Protein AF-A0AAE9PYQ6-F1 (afdb_monomer)

Secondary structure (DSSP, 8-state):
-PPS----SSS--S-------SSHHHHHHHHHSHHHHHHHHHHHHT-----------

Mean predicted aligned error: 3.49 Å

Sequence (57 aa):
MYGAYQVLEGPAIEGLAILEFPTFEEAQAWYFSPAYQKALKHRLRGGRYRGVIVDSL

pLDDT: mean 93.31, std 8.24, range [53.72, 98.56]

Structure (mmCIF, N/CA/C/O backbone):
data_AF-A0AAE9PYQ6-F1
#
_entry.id   AF-A0AAE9PYQ6-F1
#
loop_
_atom_site.group_PDB
_atom_site.id
_atom_site.type_symbol
_atom_site.label_atom_id
_atom_site.label_alt_id
_atom_site.label_comp_id
_atom_site.label_asym_id
_atom_site.label_entity_id
_atom_site.label_seq_id
_atom_site.pdbx_PDB_ins_code
_atom_site.Cartn_x
_atom_site.Cartn_y
_atom_site.Cartn_z
_atom_site.occupancy
_atom_site.B_iso_or_equiv
_atom_site.auth_seq_id
_atom_site.auth_comp_id
_atom_site.auth_asym_id
_atom_site.auth_atom_id
_atom_site.pdbx_PDB_model_num
ATOM 1 N N . MET A 1 1 ? 11.953 -14.061 -0.678 1.00 53.72 1 MET A N 1
ATOM 2 C CA . MET A 1 1 ? 11.367 -14.809 -1.809 1.00 53.72 1 MET A CA 1
ATOM 3 C C . MET A 1 1 ? 9.874 -14.562 -1.751 1.00 53.72 1 MET A C 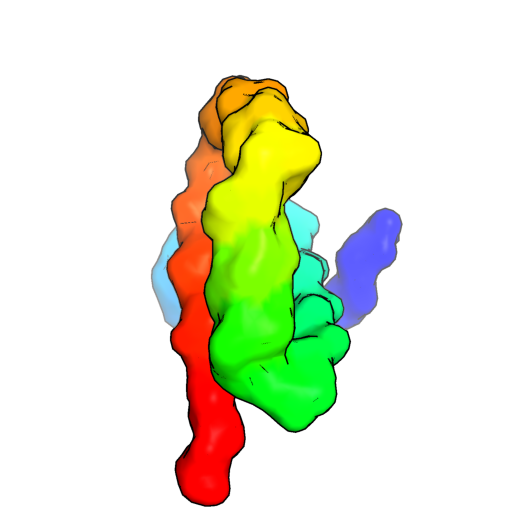1
ATOM 5 O O . MET A 1 1 ? 9.296 -14.800 -0.699 1.00 53.72 1 MET A O 1
ATOM 9 N N . TYR A 1 2 ? 9.287 -13.964 -2.785 1.00 68.12 2 TYR A N 1
ATOM 10 C CA . TYR A 1 2 ? 7.838 -13.764 -2.831 1.00 68.12 2 TYR A CA 1
ATOM 11 C C . TYR A 1 2 ? 7.147 -15.119 -3.049 1.00 68.12 2 TYR A C 1
ATOM 13 O O . TYR A 1 2 ? 7.761 -16.026 -3.614 1.00 68.12 2 TYR A O 1
ATOM 21 N N . GLY A 1 3 ? 5.907 -15.269 -2.574 1.00 79.25 3 GLY A N 1
ATOM 22 C CA . GLY A 1 3 ? 5.079 -16.432 -2.913 1.00 79.25 3 GLY A CA 1
ATOM 23 C C . GLY A 1 3 ? 4.828 -16.516 -4.423 1.00 79.25 3 GLY A C 1
ATOM 24 O O . GLY A 1 3 ? 5.193 -15.606 -5.167 1.00 79.25 3 GLY A O 1
ATOM 25 N N . ALA A 1 4 ? 4.209 -17.598 -4.894 1.00 8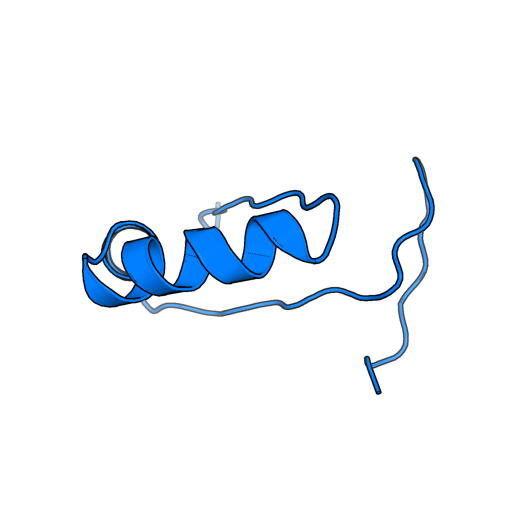9.69 4 ALA A N 1
ATOM 26 C CA . ALA A 1 4 ? 3.853 -17.714 -6.306 1.00 89.69 4 ALA A CA 1
ATOM 27 C C . ALA A 1 4 ? 2.921 -16.559 -6.725 1.00 89.69 4 ALA A C 1
ATOM 29 O O . ALA A 1 4 ? 1.897 -16.323 -6.087 1.00 89.69 4 ALA A O 1
ATOM 30 N N . TYR A 1 5 ? 3.276 -15.845 -7.794 1.00 91.56 5 TYR A N 1
ATOM 31 C CA . TYR A 1 5 ? 2.441 -14.819 -8.415 1.00 91.56 5 TYR A CA 1
ATOM 32 C C . TYR A 1 5 ? 2.559 -14.904 -9.937 1.00 91.56 5 TYR A C 1
ATOM 34 O O . TYR A 1 5 ? 3.554 -15.392 -10.471 1.00 91.56 5 TYR A O 1
ATOM 42 N N . GLN A 1 6 ? 1.543 -14.400 -10.634 1.00 94.38 6 GLN A N 1
ATOM 43 C CA . GLN A 1 6 ? 1.523 -14.300 -12.087 1.00 94.38 6 GLN A CA 1
ATOM 44 C C . GLN A 1 6 ? 1.078 -12.893 -12.481 1.00 94.38 6 GLN A C 1
ATOM 46 O O . GLN A 1 6 ? 0.048 -12.406 -12.017 1.00 94.38 6 GLN A O 1
ATOM 51 N N . VAL A 1 7 ? 1.849 -12.244 -13.350 1.00 95.31 7 VAL A N 1
ATOM 52 C CA . VAL A 1 7 ? 1.417 -11.007 -14.007 1.00 95.31 7 VAL A CA 1
ATOM 53 C C . VAL A 1 7 ? 0.560 -11.408 -15.203 1.00 95.31 7 VAL A C 1
ATOM 55 O O . VAL A 1 7 ? 1.074 -11.996 -16.151 1.00 95.31 7 VAL A O 1
ATOM 58 N N . LEU A 1 8 ? -0.745 -11.143 -15.129 1.00 96.94 8 LEU A N 1
ATOM 59 C CA . LEU A 1 8 ? -1.682 -11.430 -16.222 1.00 96.94 8 LEU A CA 1
ATOM 60 C C . LEU A 1 8 ? -1.609 -10.35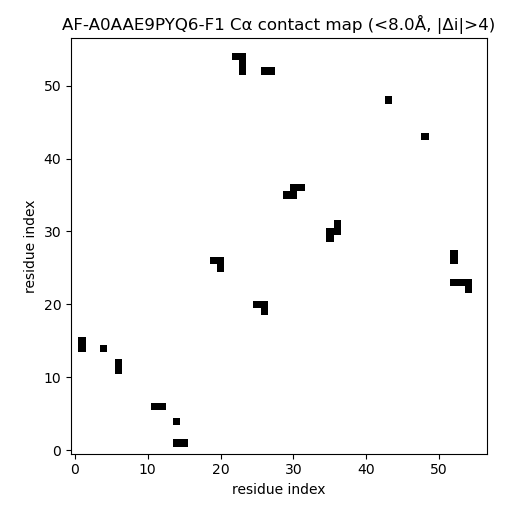8 -17.316 1.00 96.94 8 LEU A C 1
ATOM 62 O O . LEU A 1 8 ? -1.593 -10.684 -18.498 1.00 96.94 8 LEU A O 1
ATOM 66 N N . GLU A 1 9 ? -1.510 -9.087 -16.918 1.00 96.19 9 GLU A N 1
ATOM 67 C CA . GLU A 1 9 ? -1.444 -7.934 -17.817 1.00 96.19 9 GLU A CA 1
ATOM 68 C C . GLU A 1 9 ? -0.533 -6.835 -17.243 1.00 96.19 9 GLU A C 1
ATOM 70 O O . GLU A 1 9 ? -0.448 -6.644 -16.026 1.00 96.19 9 GLU A O 1
ATOM 75 N N . GLY A 1 10 ? 0.118 -6.072 -18.128 1.00 94.00 10 GLY A N 1
ATOM 76 C CA . GLY A 1 10 ? 1.014 -4.967 -17.769 1.00 94.00 10 GLY A CA 1
ATOM 77 C C . GLY A 1 10 ? 2.491 -5.364 -17.587 1.00 94.00 10 GLY A C 1
ATOM 78 O O . GLY A 1 10 ? 2.883 -6.485 -17.908 1.00 94.00 10 GLY A O 1
ATOM 79 N N . PRO A 1 11 ? 3.348 -4.426 -17.131 1.00 94.44 11 PRO A N 1
ATOM 80 C CA . PRO A 1 11 ? 4.778 -4.676 -16.953 1.00 94.44 11 PRO A CA 1
ATOM 81 C C . PRO A 1 11 ? 5.071 -5.740 -15.889 1.00 94.44 11 PRO A C 1
ATOM 83 O O . PRO A 1 11 ? 4.359 -5.840 -14.890 1.00 94.44 11 PRO A O 1
ATOM 86 N N . ALA A 1 12 ? 6.173 -6.471 -16.067 1.00 93.50 12 ALA A N 1
ATOM 87 C CA . ALA A 1 12 ? 6.667 -7.411 -15.066 1.00 93.50 12 ALA A CA 1
ATOM 88 C C . ALA A 1 12 ? 6.986 -6.709 -13.732 1.00 93.50 12 ALA A C 1
ATOM 90 O O . ALA A 1 12 ? 7.443 -5.563 -13.706 1.00 93.50 12 ALA A O 1
ATOM 91 N N . ILE A 1 13 ? 6.775 -7.427 -12.630 1.00 93.50 13 ILE A N 1
ATOM 92 C CA . ILE A 1 13 ? 7.180 -7.023 -11.281 1.00 93.50 13 ILE A CA 1
ATOM 93 C C . ILE A 1 13 ? 8.171 -8.043 -10.731 1.00 93.50 13 ILE A C 1
ATOM 95 O O . ILE A 1 13 ? 8.135 -9.206 -11.117 1.00 93.50 13 ILE A O 1
ATOM 99 N N . GLU A 1 14 ? 9.034 -7.612 -9.816 1.00 91.81 14 GLU A N 1
ATOM 100 C CA . GLU A 1 14 ? 9.946 -8.510 -9.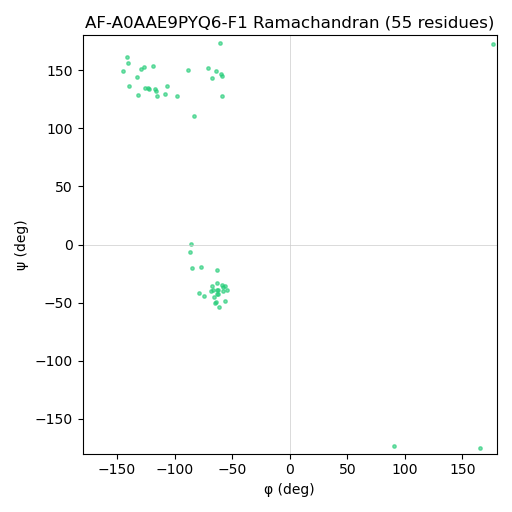089 1.00 91.81 14 GLU A CA 1
ATOM 101 C C . GLU A 1 14 ? 9.269 -9.133 -7.857 1.00 91.81 14 GLU A C 1
ATOM 103 O O . GLU A 1 14 ? 9.675 -10.195 -7.377 1.00 91.81 14 GLU A O 1
ATOM 108 N N . GLY A 1 15 ? 8.192 -8.504 -7.375 1.00 91.00 15 GLY A N 1
ATOM 109 C CA . GLY A 1 15 ? 7.368 -9.014 -6.291 1.00 91.00 15 GLY A CA 1
ATOM 110 C C . GLY A 1 15 ? 6.242 -8.083 -5.864 1.00 91.00 15 GLY A C 1
ATOM 111 O O . GLY A 1 15 ? 6.150 -6.936 -6.304 1.00 91.00 15 GLY A O 1
ATOM 112 N N . LEU A 1 16 ? 5.395 -8.601 -4.976 1.00 92.00 16 LEU A N 1
ATOM 113 C CA . LEU A 1 16 ? 4.220 -7.929 -4.430 1.00 92.00 16 LEU A CA 1
ATOM 114 C C . LEU A 1 16 ? 4.194 -8.081 -2.904 1.00 92.00 16 LEU A C 1
ATOM 116 O O . LEU A 1 16 ? 4.554 -9.131 -2.373 1.00 92.00 16 LEU A O 1
ATOM 120 N N . ALA A 1 17 ? 3.738 -7.041 -2.209 1.00 92.44 17 ALA A N 1
ATOM 121 C CA . ALA A 1 17 ? 3.384 -7.099 -0.796 1.00 92.44 17 ALA A CA 1
ATOM 122 C C . ALA A 1 17 ? 1.882 -6.826 -0.648 1.00 92.44 17 ALA A C 1
ATOM 124 O O . ALA A 1 17 ? 1.381 -5.864 -1.230 1.00 92.44 17 ALA A O 1
ATOM 125 N N . ILE A 1 18 ? 1.192 -7.659 0.130 1.00 93.00 18 ILE A N 1
ATOM 126 C CA . ILE A 1 18 ? -0.213 -7.483 0.513 1.00 93.00 18 ILE A CA 1
ATOM 127 C C . ILE A 1 18 ? -0.230 -7.281 2.026 1.00 93.00 18 ILE A C 1
ATOM 129 O O . ILE A 1 18 ? 0.393 -8.051 2.756 1.00 93.00 18 ILE A O 1
ATOM 133 N N . LEU A 1 19 ? -0.883 -6.212 2.474 1.00 95.00 19 LEU A N 1
ATOM 134 C CA . LEU A 1 19 ? 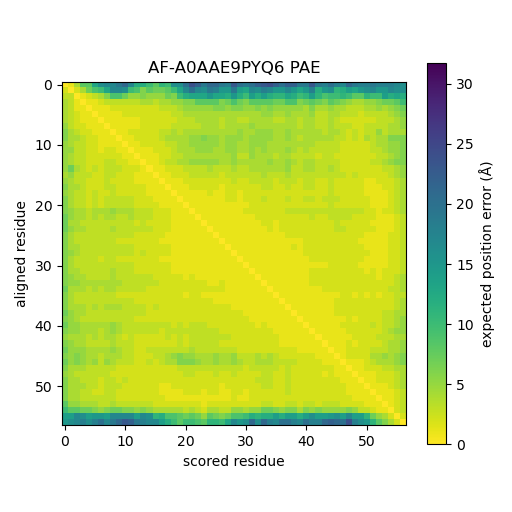-1.046 -5.878 3.883 1.00 95.00 19 LEU A CA 1
ATOM 135 C C . LEU A 1 19 ? -2.543 -5.787 4.167 1.00 95.00 19 LEU A C 1
ATOM 137 O O . LEU A 1 19 ? -3.268 -5.156 3.400 1.00 95.00 19 LEU A O 1
ATOM 141 N N . GLU A 1 20 ? -2.973 -6.402 5.260 1.00 95.56 20 GLU A N 1
ATOM 142 C CA . GLU A 1 20 ? -4.351 -6.363 5.742 1.00 95.56 20 GLU A CA 1
ATOM 143 C C . GLU A 1 20 ? -4.426 -5.460 6.975 1.00 95.56 20 GLU A C 1
ATOM 145 O O . GLU A 1 20 ? -3.554 -5.515 7.847 1.00 95.56 20 GLU A O 1
ATOM 150 N N . PHE A 1 21 ? -5.453 -4.615 7.021 1.00 96.50 21 PHE A N 1
ATOM 151 C CA . PHE A 1 21 ? -5.730 -3.704 8.126 1.00 96.50 21 PHE A CA 1
ATOM 152 C C . PHE A 1 21 ? -7.189 -3.872 8.564 1.00 96.50 21 PHE A C 1
ATOM 154 O O . PHE A 1 21 ? -8.024 -4.197 7.720 1.00 96.50 21 PHE A O 1
ATOM 161 N N . PRO A 1 22 ? -7.514 -3.618 9.844 1.00 96.31 22 PRO A N 1
ATOM 162 C CA . PRO A 1 22 ? -8.890 -3.684 10.338 1.00 96.31 22 PRO A CA 1
ATOM 163 C C . PRO A 1 22 ? -9.859 -2.737 9.622 1.00 96.31 22 PRO A C 1
ATOM 165 O O . PRO A 1 22 ? -11.027 -3.076 9.457 1.00 96.31 22 PRO A O 1
ATOM 168 N N . THR A 1 23 ? -9.385 -1.555 9.213 1.00 96.56 23 THR A N 1
ATOM 169 C CA . THR A 1 23 ? -10.183 -0.550 8.499 1.00 96.56 23 THR A CA 1
ATOM 170 C C . THR A 1 23 ? -9.370 0.146 7.411 1.00 96.56 23 THR A C 1
ATOM 172 O O . THR A 1 23 ? -8.131 0.161 7.428 1.00 96.56 23 THR A O 1
ATOM 175 N N . PHE A 1 24 ? -10.075 0.780 6.474 1.00 97.12 24 PHE A N 1
ATOM 176 C CA . PHE A 1 24 ? -9.461 1.599 5.436 1.00 97.12 24 PHE A CA 1
ATOM 177 C C . PHE A 1 24 ? -8.700 2.797 6.028 1.00 97.12 24 PHE A C 1
ATOM 179 O O . PHE A 1 24 ? -7.591 3.120 5.592 1.00 97.12 24 PHE A O 1
ATOM 186 N N . GLU A 1 25 ? -9.252 3.426 7.067 1.00 97.81 25 GLU A N 1
ATOM 187 C CA . GLU A 1 25 ? -8.635 4.548 7.775 1.00 97.81 25 GLU A CA 1
ATOM 188 C C . GLU A 1 25 ? -7.324 4.140 8.444 1.00 97.81 25 GLU A C 1
ATOM 190 O O . GLU A 1 25 ? -6.357 4.901 8.406 1.00 97.81 25 GLU A O 1
ATOM 195 N N . GLU A 1 26 ? -7.250 2.940 9.023 1.00 98.12 26 GLU A N 1
ATOM 196 C CA . GLU A 1 26 ? -6.014 2.435 9.623 1.00 98.12 26 GLU A CA 1
ATOM 197 C C . GLU A 1 26 ? -4.929 2.188 8.567 1.00 98.12 26 GLU A C 1
ATOM 199 O O . GLU A 1 26 ? -3.768 2.555 8.780 1.00 98.12 26 GLU A O 1
ATOM 204 N N . ALA A 1 27 ? -5.294 1.665 7.391 1.00 97.94 27 ALA A N 1
ATOM 205 C CA . ALA A 1 27 ? -4.365 1.520 6.270 1.00 97.94 27 ALA A CA 1
ATOM 206 C C . ALA A 1 27 ? -3.831 2.883 5.790 1.00 97.94 27 ALA A C 1
ATOM 208 O O . ALA A 1 27 ? -2.629 3.045 5.538 1.00 97.94 27 ALA A O 1
ATOM 209 N N . GLN A 1 28 ? -4.707 3.890 5.698 1.00 98.25 28 GLN A N 1
ATOM 210 C CA . GLN A 1 28 ? -4.312 5.258 5.364 1.00 98.25 28 GLN A CA 1
ATOM 211 C C . GLN A 1 28 ? -3.407 5.858 6.439 1.00 98.25 28 GLN A C 1
ATOM 213 O O . GLN A 1 28 ? -2.340 6.385 6.116 1.00 98.25 28 GLN A O 1
ATOM 218 N N . ALA A 1 29 ? -3.794 5.760 7.711 1.00 98.50 29 ALA A N 1
ATOM 219 C CA . ALA A 1 29 ? -3.028 6.28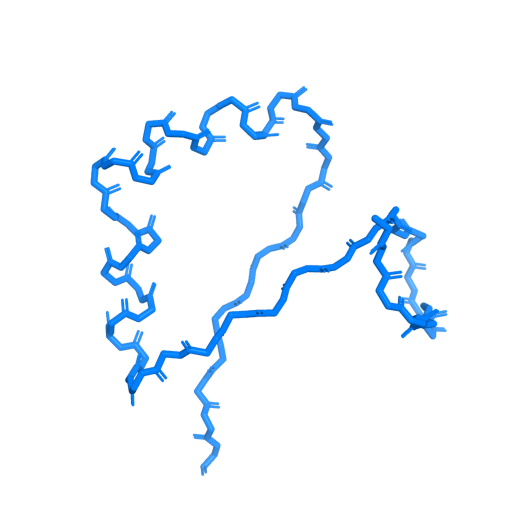6 8.833 1.00 98.50 29 ALA A CA 1
ATOM 220 C C . ALA A 1 29 ? -1.623 5.674 8.881 1.00 98.50 29 ALA A C 1
ATOM 222 O O . ALA A 1 29 ? -0.641 6.392 9.086 1.00 98.50 29 ALA A O 1
ATOM 223 N N . TRP A 1 30 ? -1.501 4.373 8.607 1.00 98.25 30 TRP A N 1
ATOM 224 C CA . TRP A 1 30 ? -0.212 3.707 8.472 1.00 98.25 30 TRP A CA 1
ATOM 225 C C . TRP A 1 30 ? 0.619 4.286 7.318 1.00 98.25 30 TRP A C 1
ATOM 227 O O . TRP A 1 30 ? 1.756 4.719 7.545 1.00 98.25 30 TRP A O 1
ATOM 237 N N . TYR A 1 31 ? 0.062 4.354 6.102 1.00 98.00 31 TYR A N 1
ATOM 238 C CA . TYR A 1 31 ? 0.792 4.831 4.922 1.00 98.00 31 TYR A CA 1
ATOM 239 C C . TYR A 1 31 ? 1.212 6.300 5.059 1.00 98.00 31 TYR A C 1
ATOM 241 O O . TYR A 1 31 ? 2.341 6.660 4.726 1.00 98.00 31 TYR A O 1
ATOM 249 N N . PHE A 1 32 ? 0.335 7.163 5.571 1.00 98.31 32 PHE A N 1
ATOM 250 C CA . PHE A 1 32 ? 0.597 8.595 5.742 1.00 98.31 32 PHE A CA 1
ATOM 251 C C . PHE A 1 32 ? 1.315 8.942 7.053 1.00 98.31 32 PHE A C 1
ATOM 253 O O . PHE A 1 32 ? 1.635 10.110 7.282 1.00 98.31 32 PHE A O 1
ATOM 260 N N . SER A 1 33 ? 1.640 7.952 7.890 1.00 98.56 33 SER A N 1
ATOM 261 C CA . SER A 1 33 ? 2.386 8.184 9.127 1.00 98.56 33 SER A CA 1
ATOM 262 C C . SER A 1 33 ?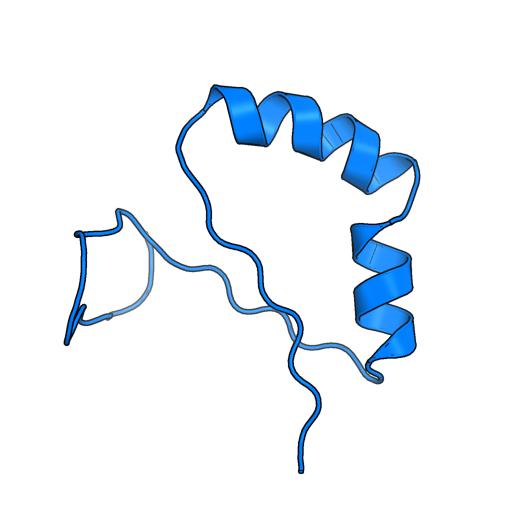 3.755 8.831 8.855 1.00 98.56 33 SER A C 1
ATOM 264 O O . SER A 1 33 ? 4.432 8.483 7.878 1.00 98.56 33 SER A O 1
ATOM 266 N N . PRO A 1 34 ? 4.247 9.719 9.742 1.00 98.50 34 PRO A N 1
ATOM 267 C CA . PRO A 1 34 ? 5.571 10.325 9.583 1.00 98.50 34 PRO A CA 1
ATOM 268 C C . PRO A 1 34 ? 6.697 9.289 9.475 1.00 98.50 34 PRO A C 1
ATOM 270 O O . PRO A 1 34 ? 7.653 9.472 8.716 1.00 98.50 34 PRO A O 1
ATOM 273 N N . ALA A 1 35 ? 6.573 8.178 10.208 1.00 98.38 35 ALA A N 1
ATOM 274 C CA . ALA A 1 35 ? 7.538 7.088 10.184 1.00 98.38 35 ALA A CA 1
ATOM 275 C C . ALA A 1 35 ? 7.580 6.401 8.810 1.00 98.38 35 ALA A C 1
ATOM 277 O O . ALA A 1 35 ? 8.659 6.284 8.217 1.00 98.38 35 ALA A O 1
ATOM 278 N N . TYR A 1 36 ? 6.423 6.008 8.264 1.00 98.00 36 TYR A N 1
ATOM 279 C CA . TYR A 1 36 ? 6.376 5.358 6.957 1.00 98.00 36 TYR A CA 1
ATOM 280 C C . TYR A 1 36 ? 6.753 6.322 5.831 1.00 98.00 36 TYR A C 1
ATOM 282 O O . TYR A 1 36 ? 7.534 5.959 4.957 1.00 98.00 36 TYR A O 1
ATOM 290 N N . GLN A 1 37 ? 6.313 7.581 5.879 1.00 98.38 37 GLN A N 1
ATOM 291 C CA . GLN A 1 37 ? 6.686 8.595 4.886 1.00 98.38 37 GLN A CA 1
ATOM 292 C C . GLN A 1 37 ? 8.195 8.889 4.875 1.00 98.38 37 GLN A C 1
ATOM 294 O O . GLN A 1 37 ? 8.778 9.132 3.815 1.00 98.38 37 GLN A O 1
ATOM 299 N N . LYS A 1 38 ? 8.875 8.810 6.028 1.00 98.19 38 LYS A N 1
ATOM 300 C CA . LYS A 1 38 ? 10.343 8.877 6.083 1.00 98.19 38 LYS A CA 1
ATOM 301 C C . LYS A 1 38 ? 10.981 7.668 5.390 1.00 98.19 38 LYS A C 1
ATOM 303 O O . LYS A 1 38 ? 11.895 7.853 4.587 1.00 98.19 38 LYS A O 1
ATOM 308 N N . ALA A 1 39 ? 10.481 6.458 5.644 1.00 97.56 39 ALA A N 1
ATOM 309 C CA . ALA A 1 39 ? 10.969 5.228 5.013 1.00 97.56 39 ALA A CA 1
ATOM 310 C C . ALA A 1 39 ? 10.671 5.170 3.499 1.00 97.56 39 ALA A C 1
ATOM 312 O O . ALA A 1 39 ? 11.510 4.722 2.712 1.00 97.56 39 ALA A O 1
ATOM 313 N N . LEU A 1 40 ? 9.519 5.692 3.067 1.00 97.00 40 LEU A N 1
ATOM 314 C CA . LEU A 1 40 ? 9.065 5.731 1.676 1.00 97.00 40 LEU A CA 1
ATOM 315 C C . LEU A 1 40 ? 10.096 6.385 0.751 1.00 97.00 40 LEU A C 1
ATOM 317 O O . LEU A 1 40 ? 10.336 5.891 -0.349 1.00 97.00 40 LEU A O 1
ATOM 321 N N . LYS A 1 41 ? 10.767 7.447 1.215 1.00 96.25 41 LYS A N 1
ATOM 322 C CA . LYS A 1 41 ? 11.825 8.140 0.459 1.00 96.25 41 LYS A CA 1
ATOM 323 C C . LYS A 1 41 ? 12.972 7.208 0.066 1.00 96.25 41 LYS A C 1
ATOM 325 O O . LYS A 1 41 ? 13.531 7.353 -1.017 1.00 96.25 41 LYS A O 1
ATOM 330 N N . HIS A 1 42 ? 13.326 6.262 0.933 1.00 96.25 42 HIS A N 1
ATOM 331 C CA . HIS A 1 42 ? 14.341 5.256 0.631 1.00 96.25 42 HIS A CA 1
ATOM 332 C C . HIS A 1 42 ? 13.794 4.215 -0.342 1.00 96.25 42 HIS A C 1
ATOM 334 O O . HIS A 1 42 ? 14.451 3.907 -1.333 1.00 96.25 42 HIS A O 1
ATOM 340 N N . ARG A 1 43 ? 12.560 3.743 -0.113 1.00 94.75 43 ARG A N 1
ATOM 341 C CA . ARG A 1 43 ? 11.900 2.757 -0.977 1.00 94.75 43 ARG A CA 1
ATOM 342 C C . ARG A 1 43 ? 11.821 3.234 -2.425 1.00 94.75 43 ARG A C 1
ATOM 344 O O . ARG A 1 43 ? 12.252 2.507 -3.309 1.00 94.75 43 ARG A O 1
ATOM 351 N N . LEU A 1 44 ? 11.363 4.465 -2.661 1.00 96.00 44 LEU A N 1
ATOM 352 C CA . LEU A 1 44 ? 11.209 5.036 -4.007 1.00 96.00 44 LEU A CA 1
ATOM 353 C C . LEU A 1 44 ? 12.531 5.190 -4.777 1.00 96.00 44 LEU A C 1
ATOM 355 O O . LEU A 1 44 ? 12.513 5.228 -6.002 1.00 96.00 44 LEU A O 1
ATOM 359 N N . ARG A 1 45 ? 13.681 5.245 -4.094 1.00 96.38 45 ARG A N 1
ATOM 360 C CA . ARG A 1 45 ? 14.998 5.230 -4.757 1.00 96.38 45 ARG A CA 1
ATOM 361 C C . ARG A 1 45 ? 15.412 3.834 -5.221 1.00 96.38 45 ARG A C 1
ATOM 363 O O . ARG A 1 45 ? 16.281 3.724 -6.073 1.00 96.38 45 ARG A O 1
ATOM 370 N N . GLY A 1 46 ? 14.805 2.789 -4.662 1.00 94.00 46 GLY A N 1
ATOM 371 C CA . GLY A 1 46 ? 15.107 1.397 -4.984 1.00 94.00 46 GLY A CA 1
ATOM 372 C C . GLY A 1 46 ? 14.342 0.837 -6.182 1.00 94.00 46 GLY A C 1
ATOM 373 O O . GLY A 1 46 ? 14.607 -0.292 -6.565 1.00 94.00 46 GLY A O 1
ATOM 374 N N . GLY A 1 47 ? 13.387 1.571 -6.766 1.00 93.06 47 GLY A N 1
ATOM 375 C CA . GLY A 1 47 ? 12.620 1.055 -7.899 1.00 93.06 47 GLY A CA 1
ATOM 376 C C . GLY A 1 47 ? 11.358 1.844 -8.233 1.00 93.06 47 GLY A C 1
ATOM 377 O O . GLY A 1 47 ? 11.061 2.883 -7.643 1.00 93.06 47 GLY A O 1
ATOM 378 N N . ARG A 1 48 ? 10.595 1.320 -9.194 1.00 93.94 48 ARG A N 1
ATOM 379 C CA . ARG A 1 48 ? 9.279 1.843 -9.576 1.00 93.94 48 ARG A CA 1
ATOM 380 C C . ARG A 1 48 ? 8.204 1.012 -8.892 1.00 93.94 48 ARG A C 1
ATOM 382 O O . ARG A 1 48 ? 8.202 -0.206 -9.007 1.00 93.94 48 ARG A O 1
ATOM 389 N N . TYR A 1 49 ? 7.288 1.677 -8.199 1.00 94.12 49 TYR A N 1
ATOM 390 C CA . TYR A 1 49 ? 6.263 1.012 -7.400 1.00 94.12 49 TYR A CA 1
ATOM 391 C C . TYR A 1 49 ? 4.874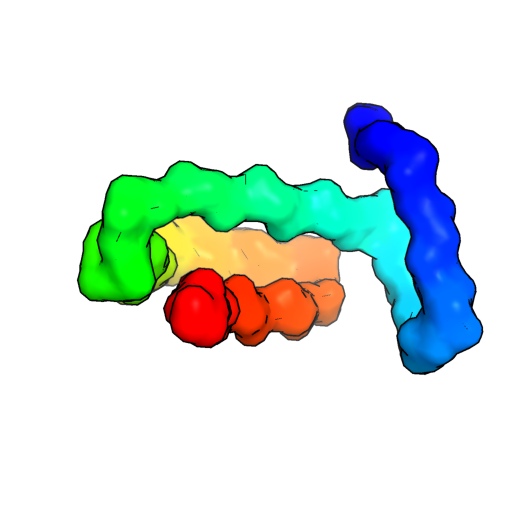 1.506 -7.772 1.00 94.12 49 TYR A C 1
ATOM 393 O O . TYR A 1 49 ? 4.692 2.659 -8.158 1.00 94.12 49 TYR A O 1
ATOM 401 N N . ARG A 1 50 ? 3.889 0.638 -7.557 1.00 93.88 50 ARG A N 1
ATOM 402 C CA . ARG A 1 50 ? 2.471 0.979 -7.518 1.00 93.88 50 ARG A CA 1
ATOM 403 C C . ARG A 1 50 ? 1.955 0.670 -6.115 1.00 93.88 50 ARG A C 1
ATOM 405 O O . ARG A 1 50 ? 2.299 -0.369 -5.562 1.00 93.88 50 ARG A O 1
ATOM 412 N N . GLY A 1 51 ? 1.197 1.591 -5.530 1.00 94.75 51 GLY A N 1
ATOM 413 C CA . GLY A 1 51 ? 0.543 1.412 -4.235 1.00 94.75 51 GLY A CA 1
ATOM 414 C C . GLY A 1 51 ? -0.943 1.698 -4.384 1.00 94.75 51 GLY A C 1
ATOM 415 O O . GLY A 1 51 ? -1.305 2.672 -5.040 1.00 94.75 51 GLY A O 1
ATOM 416 N N . VAL A 1 52 ? -1.777 0.834 -3.817 1.00 95.94 52 VAL A N 1
ATOM 417 C CA . VAL A 1 52 ? -3.237 0.951 -3.826 1.00 95.94 52 VAL A CA 1
ATOM 418 C C . VAL A 1 52 ? -3.724 0.534 -2.443 1.00 95.94 52 VAL A C 1
ATOM 420 O O . VAL A 1 52 ? -3.225 -0.449 -1.901 1.00 95.94 52 VAL A O 1
ATOM 423 N N . ILE A 1 53 ? -4.665 1.289 -1.881 1.00 97.00 53 ILE A N 1
ATOM 424 C CA . ILE A 1 53 ? -5.467 0.862 -0.733 1.00 97.00 53 ILE A CA 1
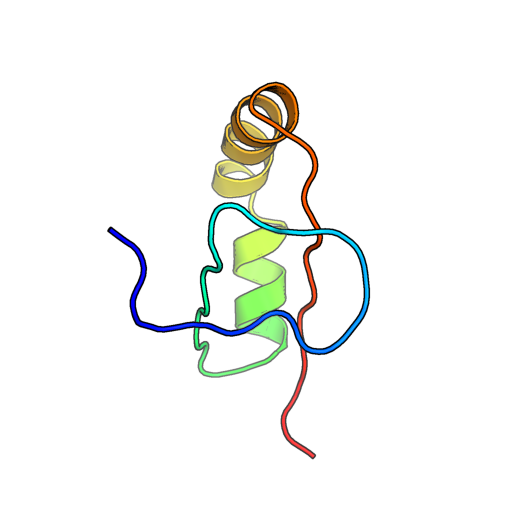ATOM 425 C C . ILE A 1 53 ? -6.860 0.611 -1.296 1.00 97.00 53 ILE A C 1
ATOM 427 O O . ILE A 1 53 ? -7.380 1.446 -2.039 1.00 97.00 53 ILE A O 1
ATOM 431 N N . VAL A 1 54 ? -7.417 -0.553 -1.001 1.00 95.62 54 VAL A N 1
ATOM 432 C CA . VAL A 1 54 ? -8.741 -0.973 -1.450 1.00 95.62 54 VAL A CA 1
ATOM 433 C C . VAL A 1 54 ? -9.561 -1.294 -0.211 1.00 95.62 54 VAL A C 1
ATOM 435 O O . VAL A 1 54 ? -9.039 -1.915 0.712 1.00 95.62 54 VAL A O 1
ATOM 438 N N . ASP A 1 55 ? -10.801 -0.820 -0.181 1.00 93.38 55 ASP A N 1
ATOM 439 C CA . ASP A 1 55 ? -11.780 -1.251 0.812 1.00 93.38 55 ASP A CA 1
ATOM 440 C C . ASP A 1 55 ? -12.519 -2.483 0.279 1.00 93.38 55 ASP A C 1
ATOM 442 O O . ASP A 1 55 ? -12.662 -2.646 -0.939 1.00 93.38 55 ASP A O 1
ATOM 446 N N . SER A 1 56 ? -12.972 -3.362 1.167 1.00 79.19 56 SER A N 1
ATOM 447 C CA . SER A 1 56 ? -13.910 -4.414 0.766 1.00 79.19 56 SER A CA 1
ATOM 448 C C . SER A 1 56 ? -15.250 -3.783 0.375 1.00 79.19 56 SER A C 1
ATOM 450 O O . SER A 1 56 ? -15.662 -2.799 0.981 1.00 79.19 56 SER A O 1
ATOM 452 N N . LEU A 1 57 ? -15.910 -4.333 -0.649 1.00 66.38 57 LEU A N 1
ATOM 453 C CA . LEU A 1 57 ? -17.253 -3.906 -1.070 1.00 66.38 57 LEU A CA 1
ATOM 454 C C . LEU A 1 57 ? -18.309 -4.112 0.022 1.00 66.38 57 LEU A C 1
ATOM 456 O O . LEU A 1 57 ? -18.224 -5.149 0.720 1.00 66.38 57 LEU A O 1
#

Radius of gyration: 13.28 Å; Cα contacts (8 Å, |Δi|>4): 19; chains: 1; bounding box: 32×28×28 Å

InterPro domains:
  IPR010753 Domain of unknown function DUF1330 [PF07045] (3-55)
  IPR011008 Dimeric alpha-beta barrel [SSF54909] (3-55)

Foldseek 3Di:
DEDDDDDPDDDDDPYDDDDDDPDLVVVVCVCPPPVNVVVVVVVVVVDDDDDDRDDDD

Organism: Paenibacillus polymyxa (NCBI:txid1406)

Solvent-accessible surface area (backbone atoms only — not comparable to full-atom values): 4153 Å² total; per-residue (Å²): 132,71,75,96,81,79,84,89,73,81,81,89,74,98,69,82,87,88,85,88,60,100,42,64,66,55,48,47,51,51,57,71,26,72,69,44,50,59,51,45,64,59,54,60,75,75,52,90,84,86,86,84,87,78,73,84,132